Protein AF-A0A969LHZ5-F1 (afdb_monomer)

Radius of gyration: 20.82 Å; Cα contacts (8 Å, |Δi|>4): 177; chains: 1; bounding box: 62×53×53 Å

Solvent-accessible surface area (backbone atoms only — not comparable to full-atom values): 8991 Å² total; per-residue (Å²): 140,89,88,75,78,74,67,62,60,59,55,54,58,54,56,64,66,66,68,68,67,74,57,62,66,48,52,33,48,50,48,56,51,46,41,46,52,56,80,76,44,66,87,89,45,57,53,48,79,77,46,80,41,72,46,84,100,49,54,34,36,37,37,36,30,38,34,42,72,57,100,83,45,72,46,82,47,49,42,36,34,30,41,48,83,90,65,86,64,84,57,51,59,81,41,58,74,46,47,33,43,87,94,40,68,60,51,72,67,59,52,49,50,44,36,68,62,40,64,71,32,73,65,30,70,77,53,35,70,76,65,77,90,66,75,76,69,76,80,72,84,80,74,84,85,128

Mean predicted aligned error: 12.12 Å

Sequence (146 aa):
MPALLSSRGGLLLLLLILGGCSAFNDAGEARLCRLLIPVLNSEGSGARILSTQRLTGDRGVRLLYRVDAGDTETRLRSLTCRFDPLRSGAAEPRHLVRVDTEEGALSSARLYFLKRFWLESPGAATADPAPIANASEVTEISAPQQ

Nearest PDB structures (foldseek):
  3lyg-assembly1_A-2  TM=5.830E-01  e=8.081E-01  Colwellia psychrerythraea 34H
  6qle-assembly1_P  TM=4.295E-01  e=7.177E-01  Saccharomyces cerevisiae
  7mqa-assembly1_LH  TM=5.352E-01  e=2.806E+00  Homo sapiens
  2jq5-assembly1_A  TM=4.234E-01  e=9.098E-01  Rhodopseudomonas palustris
  6hsy-assembly1_A  TM=5.220E-01  e=3.774E+00  Pseudomonas aeruginosa PAO1

Secondary structure (DSSP, 8-state):
---SSTHHHHHHHHHHHHTTTTHHHHHHHHHHHHHTHHHHS-TT--EEEEEEEEPSSSSEEEEEEEEE-SSS-EEEEEEEEEE-TT--SS--GGGEEEEEETTEEPPHHHHHHIIIIIITSHHHHHT-SS--TTSSGGGSS-----

pLDDT: mean 78.7, std 17.29, range [42.53, 97.88]

Foldseek 3Di:
DDDDPPPVVVVVVVVVVVPPPPVPQVVQQQQLQQLVVCVVDDHPWQKAWDDWDADPPFAKIKTWIWTDPDDPDIDIWMKIWGFQPVDTDRDQLVRTDWIAIPVGTDDPVRSVCCNPPRSPDPVSQVPRSDHPPPPPVVPPPPDDDD

Structure (mmCIF, N/CA/C/O backbone):
data_AF-A0A969LHZ5-F1
#
_entry.id   AF-A0A969LHZ5-F1
#
loop_
_atom_site.group_PDB
_atom_site.id
_atom_site.type_symbol
_atom_site.label_atom_id
_atom_site.label_alt_id
_atom_site.label_comp_id
_atom_site.label_asym_id
_atom_site.label_entity_id
_atom_site.label_seq_id
_atom_site.pdbx_PDB_ins_code
_atom_site.Cartn_x
_atom_site.Cartn_y
_atom_site.Cartn_z
_atom_site.occupancy
_atom_site.B_iso_or_equiv
_atom_site.auth_seq_id
_atom_site.auth_comp_id
_atom_site.auth_asym_id
_atom_site.auth_atom_id
_atom_site.pdbx_PDB_model_num
ATOM 1 N N . MET A 1 1 ? 49.286 24.725 -31.977 1.00 47.97 1 MET A N 1
ATOM 2 C CA . MET A 1 1 ? 48.234 23.689 -31.891 1.00 47.97 1 MET A CA 1
ATOM 3 C C . MET A 1 1 ? 48.073 23.229 -30.439 1.00 47.97 1 MET A C 1
ATOM 5 O O . MET A 1 1 ? 48.805 22.340 -30.026 1.00 47.97 1 MET A O 1
ATOM 9 N N . PRO A 1 2 ? 47.188 23.852 -29.640 1.00 50.09 2 PRO A N 1
ATOM 10 C CA . PRO A 1 2 ? 46.554 23.105 -28.548 1.00 50.09 2 PRO A CA 1
ATOM 11 C C . PRO A 1 2 ? 45.096 23.551 -28.344 1.00 50.09 2 PRO A C 1
ATOM 13 O O . PRO A 1 2 ? 44.844 24.599 -27.766 1.00 50.09 2 PRO A O 1
ATOM 16 N N . ALA A 1 3 ? 44.117 22.787 -28.826 1.00 49.03 3 ALA A N 1
ATOM 17 C CA . ALA A 1 3 ? 42.709 23.082 -28.539 1.00 49.03 3 ALA A CA 1
ATOM 18 C C . ALA A 1 3 ? 41.825 21.842 -28.719 1.00 49.03 3 ALA A C 1
ATOM 20 O O . ALA A 1 3 ? 40.912 21.860 -29.528 1.00 49.03 3 ALA A O 1
ATOM 21 N N . LEU A 1 4 ? 42.105 20.740 -28.014 1.00 55.38 4 LEU A N 1
ATOM 22 C CA . LEU A 1 4 ? 41.187 19.583 -27.994 1.00 55.38 4 LEU A CA 1
ATOM 23 C C . LEU A 1 4 ? 41.029 18.899 -26.620 1.00 55.38 4 LEU A C 1
ATOM 25 O O . LEU A 1 4 ? 40.258 17.951 -26.510 1.00 55.38 4 LEU A O 1
ATOM 29 N N . LEU A 1 5 ? 41.688 19.366 -25.549 1.00 52.56 5 LEU A N 1
ATOM 30 C CA . LEU A 1 5 ? 41.618 18.688 -24.241 1.00 52.56 5 LEU A CA 1
ATOM 31 C C . LEU A 1 5 ? 40.411 19.081 -23.363 1.00 52.56 5 LEU A C 1
ATOM 33 O O . LEU A 1 5 ? 40.046 18.309 -22.480 1.00 52.56 5 LEU A O 1
ATOM 37 N N . SER A 1 6 ? 39.735 20.208 -23.621 1.00 54.75 6 SER A N 1
ATOM 38 C CA . SER A 1 6 ? 38.648 20.703 -22.748 1.00 54.75 6 SER A CA 1
ATOM 39 C C . SER A 1 6 ? 37.271 20.068 -22.989 1.00 54.75 6 SER A C 1
ATOM 41 O O . SER A 1 6 ? 36.360 20.270 -22.192 1.00 54.75 6 SER A O 1
ATOM 43 N N . SER A 1 7 ? 37.096 19.271 -24.051 1.00 55.09 7 SER A N 1
ATOM 44 C CA . SER A 1 7 ? 35.782 18.701 -24.410 1.00 55.09 7 SER A CA 1
ATOM 45 C C . SER A 1 7 ? 35.391 17.473 -23.566 1.00 55.09 7 SER A C 1
ATOM 47 O O . SER A 1 7 ? 34.222 17.108 -23.468 1.00 55.09 7 SER A O 1
ATOM 49 N N . ARG A 1 8 ? 36.359 16.842 -22.883 1.00 56.16 8 ARG A N 1
ATOM 50 C CA . ARG A 1 8 ? 36.105 15.646 -22.056 1.00 56.16 8 ARG A CA 1
ATOM 51 C C . ARG A 1 8 ? 35.468 15.956 -20.698 1.00 56.16 8 ARG A C 1
ATOM 53 O O . ARG A 1 8 ? 34.745 15.116 -20.174 1.00 56.16 8 ARG A O 1
ATOM 60 N N . GLY A 1 9 ? 35.706 17.149 -20.145 1.00 57.59 9 GLY A N 1
ATOM 61 C CA . GLY A 1 9 ? 35.195 17.534 -18.823 1.00 57.59 9 GLY A CA 1
ATOM 62 C C . GLY A 1 9 ? 33.687 17.794 -18.809 1.00 57.59 9 GLY A C 1
ATOM 63 O O . GLY A 1 9 ? 32.991 17.335 -17.907 1.00 57.59 9 GLY A O 1
ATOM 64 N N . GLY A 1 10 ? 33.168 18.464 -19.844 1.00 60.25 10 GLY A N 1
ATOM 65 C CA . GLY A 1 10 ? 31.735 18.761 -19.957 1.00 60.25 10 GLY A CA 1
ATOM 66 C C . GLY A 1 10 ? 30.875 17.507 -20.135 1.00 60.25 10 GLY A C 1
ATOM 67 O O . GLY A 1 10 ? 29.797 17.413 -19.555 1.00 60.25 10 GLY A O 1
ATOM 68 N N . LEU A 1 11 ? 31.379 16.511 -20.872 1.00 65.56 11 LEU A N 1
ATOM 69 C CA . LEU A 1 11 ? 30.663 15.256 -21.108 1.00 65.56 11 LEU A CA 1
ATOM 70 C C . LEU A 1 11 ? 30.533 14.411 -19.832 1.00 65.56 11 LEU A C 1
ATOM 72 O O . LEU A 1 11 ? 29.470 13.845 -19.586 1.00 65.56 11 LEU A O 1
ATOM 76 N N . LEU A 1 12 ? 31.579 14.355 -18.996 1.00 66.62 12 LEU A N 1
ATOM 77 C CA . LEU A 1 12 ? 31.503 13.666 -17.704 1.00 66.62 12 LEU A CA 1
ATOM 78 C C . LEU A 1 12 ? 30.512 14.348 -16.760 1.00 66.62 12 LEU A C 1
ATOM 80 O O . LEU A 1 12 ? 29.718 13.659 -16.127 1.00 66.62 12 LEU A O 1
ATOM 84 N N . LEU A 1 13 ? 30.517 15.683 -16.696 1.00 66.12 13 LEU A N 1
ATOM 85 C CA . LEU A 1 13 ? 29.583 16.411 -15.840 1.00 66.12 13 LEU A CA 1
ATOM 86 C C . LEU A 1 13 ? 28.130 16.162 -16.268 1.00 66.12 13 LEU A C 1
ATOM 88 O O . LEU A 1 13 ? 27.295 15.920 -15.406 1.00 66.12 13 LEU A O 1
ATOM 92 N N . LEU A 1 14 ? 27.855 16.133 -17.579 1.00 66.69 14 LEU A N 1
ATOM 93 C CA . LEU A 1 14 ? 26.532 15.844 -18.144 1.00 66.69 14 LEU A CA 1
ATOM 94 C C . LEU A 1 14 ? 26.066 14.408 -17.837 1.00 66.69 14 LEU A C 1
ATOM 96 O O . LEU A 1 14 ? 24.910 14.201 -17.477 1.00 66.69 14 LEU A O 1
ATOM 100 N N . LEU A 1 15 ? 26.962 13.418 -17.910 1.00 66.81 15 LEU A N 1
ATOM 101 C CA . LEU A 1 15 ? 26.647 12.018 -17.594 1.00 66.81 15 LEU A CA 1
ATOM 102 C C . LEU A 1 15 ? 26.285 11.803 -16.114 1.00 66.81 15 LEU A C 1
ATOM 104 O O . LEU A 1 15 ? 25.436 10.960 -15.824 1.00 66.81 15 LEU A O 1
ATOM 108 N N . LEU A 1 16 ? 26.859 12.580 -15.184 1.00 63.34 16 LEU A N 1
ATOM 109 C CA . LEU A 1 16 ? 26.471 12.516 -13.767 1.00 63.34 16 LEU A CA 1
ATOM 110 C C . LEU A 1 16 ? 25.048 13.044 -13.511 1.00 63.34 16 LEU A C 1
ATOM 112 O O . LEU A 1 16 ? 24.389 12.569 -12.589 1.00 63.34 16 LEU A O 1
ATOM 116 N N . ILE A 1 17 ? 24.547 13.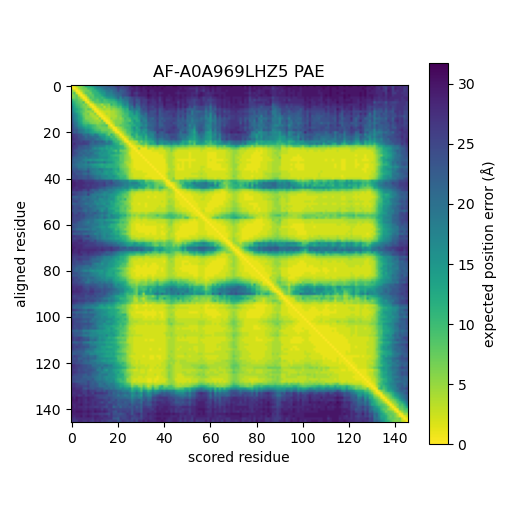976 -14.329 1.00 66.69 17 ILE A N 1
ATOM 117 C CA . ILE A 1 17 ? 23.197 14.549 -14.160 1.00 66.69 17 ILE A CA 1
ATOM 118 C C . ILE A 1 17 ? 22.108 13.586 -14.667 1.00 66.69 17 ILE A C 1
ATOM 120 O O . ILE A 1 17 ? 20.995 13.588 -14.146 1.00 66.69 17 ILE A O 1
ATOM 124 N N . LEU A 1 18 ? 22.420 12.712 -15.635 1.00 60.22 18 LEU A N 1
ATOM 125 C CA . LEU A 1 18 ? 21.457 11.749 -16.195 1.00 60.22 18 LEU A CA 1
ATOM 126 C C . LEU A 1 18 ? 21.213 10.511 -15.305 1.00 60.22 18 LEU A C 1
ATOM 128 O O . LEU A 1 18 ? 20.243 9.786 -15.519 1.00 60.22 18 LEU A O 1
ATOM 132 N N . GLY A 1 19 ? 22.045 10.265 -14.287 1.00 56.38 19 GLY A N 1
ATOM 133 C CA . GLY A 1 19 ? 21.911 9.100 -13.398 1.00 56.38 19 GLY A CA 1
ATOM 134 C C . GLY A 1 19 ? 20.749 9.164 -12.393 1.00 56.38 19 GLY A C 1
ATOM 135 O O . GLY A 1 19 ? 20.462 8.168 -11.729 1.00 56.38 19 GLY A O 1
ATOM 136 N N . GLY A 1 20 ? 20.068 10.310 -12.264 1.00 53.59 20 GLY A N 1
ATOM 137 C CA . GLY A 1 20 ? 19.065 10.554 -11.216 1.00 53.59 20 GLY A CA 1
ATOM 138 C C . GLY A 1 20 ? 17.638 10.059 -11.498 1.00 53.59 20 GLY A C 1
ATOM 139 O O . GLY A 1 20 ? 16.814 10.030 -10.587 1.00 53.59 20 GLY A O 1
ATOM 140 N N . CYS A 1 21 ? 17.303 9.650 -12.726 1.00 55.00 21 CYS A N 1
ATOM 141 C CA . CYS A 1 21 ? 15.902 9.426 -13.125 1.00 55.00 21 CYS A CA 1
ATOM 142 C C . CYS A 1 21 ? 15.349 8.005 -12.888 1.00 55.00 21 CYS A C 1
ATOM 144 O O . CYS A 1 21 ? 14.236 7.702 -13.318 1.00 55.00 21 CYS A O 1
ATOM 146 N N . SER A 1 22 ? 16.049 7.127 -12.161 1.00 51.94 22 SER A N 1
ATOM 147 C CA . SER A 1 22 ? 15.518 5.790 -11.818 1.00 51.94 22 SER A CA 1
ATOM 148 C C . SER A 1 22 ? 14.422 5.808 -10.733 1.00 51.94 22 SER A C 1
ATOM 150 O O . SER A 1 22 ? 13.824 4.773 -10.424 1.00 51.94 22 SER A O 1
ATOM 152 N N . ALA A 1 23 ? 14.118 6.979 -10.164 1.00 52.12 23 ALA A N 1
ATOM 153 C CA . ALA A 1 23 ? 13.019 7.173 -9.218 1.00 52.12 23 ALA A CA 1
ATOM 154 C C . ALA A 1 23 ? 11.624 7.088 -9.876 1.00 52.12 23 ALA A C 1
ATOM 156 O O . ALA A 1 23 ? 10.646 6.785 -9.196 1.00 52.12 23 ALA A O 1
ATOM 157 N N . PHE A 1 24 ? 11.515 7.302 -11.195 1.00 46.66 24 PHE A N 1
ATOM 158 C CA . PHE A 1 24 ? 10.215 7.389 -11.873 1.00 46.66 24 PHE A CA 1
ATOM 159 C C . PHE A 1 24 ? 9.486 6.037 -11.994 1.00 46.66 24 PHE A C 1
ATOM 161 O O . PHE A 1 24 ? 8.265 5.989 -11.861 1.00 46.66 24 PHE A O 1
ATOM 168 N N . ASN A 1 25 ? 10.213 4.921 -12.154 1.00 55.66 25 ASN A N 1
ATOM 169 C CA . ASN A 1 25 ? 9.602 3.580 -12.189 1.00 55.66 25 ASN A CA 1
ATOM 170 C C . ASN A 1 25 ? 9.023 3.159 -10.824 1.00 55.66 25 ASN A C 1
ATOM 172 O O . ASN A 1 25 ? 8.016 2.461 -10.760 1.00 55.66 25 ASN A O 1
ATOM 176 N N . ASP A 1 26 ? 9.634 3.619 -9.736 1.00 61.03 26 ASP A N 1
ATOM 177 C CA . ASP A 1 26 ? 9.233 3.308 -8.358 1.00 61.03 26 ASP A CA 1
ATOM 178 C C . ASP A 1 26 ? 8.062 4.171 -7.879 1.00 61.03 26 ASP A C 1
ATOM 180 O O . ASP A 1 26 ? 7.216 3.716 -7.114 1.00 61.03 26 ASP A O 1
ATOM 184 N N . ALA A 1 27 ? 7.928 5.390 -8.412 1.00 75.69 27 ALA A N 1
ATOM 185 C CA . ALA A 1 27 ? 6.802 6.265 -8.095 1.00 75.69 27 ALA A CA 1
ATOM 186 C C . ALA A 1 27 ? 5.441 5.601 -8.388 1.00 75.69 27 ALA A C 1
ATOM 188 O O . ALA A 1 27 ? 4.495 5.755 -7.610 1.00 75.69 27 ALA A O 1
ATOM 189 N N . GLY A 1 28 ? 5.347 4.822 -9.473 1.00 85.31 28 GLY A N 1
ATOM 190 C CA . GLY A 1 28 ? 4.140 4.071 -9.820 1.00 85.31 28 GLY A CA 1
ATOM 191 C C . GLY A 1 28 ? 3.844 2.928 -8.845 1.00 85.31 28 GLY A C 1
ATOM 192 O O . GLY A 1 28 ? 2.713 2.791 -8.386 1.00 85.31 28 GLY A O 1
ATOM 193 N N . GLU A 1 29 ? 4.849 2.123 -8.506 1.00 89.38 29 GLU A N 1
ATOM 194 C CA . GLU A 1 29 ? 4.715 0.973 -7.599 1.00 89.38 29 GLU A CA 1
ATOM 195 C C . GLU A 1 29 ? 4.395 1.400 -6.170 1.00 89.38 29 GLU A C 1
ATOM 197 O O . GLU A 1 29 ? 3.494 0.845 -5.537 1.00 89.38 29 GLU A O 1
ATOM 202 N N . ALA A 1 30 ? 5.081 2.434 -5.683 1.00 90.44 30 ALA A N 1
ATOM 203 C CA . ALA A 1 30 ? 4.814 3.020 -4.382 1.00 90.44 30 ALA A CA 1
ATOM 204 C C . ALA A 1 30 ? 3.395 3.588 -4.312 1.00 90.44 30 ALA A C 1
ATOM 206 O O . ALA A 1 30 ? 2.694 3.341 -3.330 1.00 90.44 30 ALA A O 1
ATOM 207 N N . ARG A 1 31 ? 2.945 4.295 -5.362 1.00 90.56 31 ARG A N 1
ATOM 208 C CA . ARG A 1 31 ? 1.559 4.773 -5.469 1.00 90.56 31 ARG A CA 1
ATOM 209 C C . ARG A 1 31 ? 0.581 3.607 -5.443 1.00 90.56 31 ARG A C 1
ATOM 211 O O . ARG A 1 31 ? -0.340 3.622 -4.636 1.00 90.56 31 ARG A O 1
ATOM 218 N N . LEU A 1 32 ? 0.799 2.584 -6.266 1.00 91.81 32 LEU A N 1
ATOM 219 C CA . LEU A 1 32 ? -0.077 1.418 -6.326 1.00 91.81 32 LEU A CA 1
ATOM 220 C C . LEU A 1 32 ? -0.176 0.738 -4.965 1.00 91.81 32 LEU A C 1
ATOM 222 O O . LEU A 1 32 ? -1.284 0.486 -4.514 1.00 91.81 32 LEU A O 1
ATOM 226 N N . CYS A 1 33 ? 0.945 0.535 -4.270 1.00 93.75 33 CYS A N 1
ATOM 227 C CA . CYS A 1 33 ? 0.942 -0.040 -2.927 1.00 93.75 33 CYS A CA 1
ATOM 228 C C . CYS A 1 33 ? 0.122 0.804 -1.938 1.00 93.75 33 CYS A C 1
ATOM 230 O O . CYS A 1 33 ? -0.650 0.281 -1.137 1.00 93.75 33 CYS A O 1
ATOM 232 N N . ARG A 1 34 ? 0.230 2.127 -2.044 1.00 92.81 34 ARG A N 1
ATOM 233 C CA . ARG A 1 34 ? -0.514 3.086 -1.227 1.00 92.81 34 ARG A CA 1
ATOM 234 C C . ARG A 1 34 ? -2.018 3.041 -1.432 1.00 92.81 34 ARG A C 1
ATOM 236 O O . ARG A 1 34 ? -2.763 3.195 -0.468 1.00 92.81 34 ARG A O 1
ATOM 243 N N . LEU A 1 35 ? -2.453 2.815 -2.671 1.00 93.50 35 LEU A N 1
ATOM 244 C CA . LEU A 1 35 ? -3.869 2.713 -3.013 1.00 93.50 35 LEU A CA 1
ATOM 245 C C . LEU A 1 35 ? -4.545 1.549 -2.291 1.00 93.50 35 LEU A C 1
ATOM 247 O O . LEU A 1 35 ? -5.759 1.560 -2.171 1.00 93.50 35 LEU A O 1
ATOM 251 N N . LEU A 1 36 ? -3.809 0.556 -1.785 1.00 94.50 36 LEU A N 1
ATOM 252 C CA . LEU A 1 36 ? -4.394 -0.531 -1.000 1.00 94.50 36 LEU A CA 1
ATOM 253 C C . LEU A 1 36 ? -4.732 -0.108 0.435 1.00 94.50 36 LEU A C 1
ATOM 255 O O . LEU A 1 36 ? -5.558 -0.758 1.066 1.00 94.50 36 LEU A O 1
ATOM 259 N N . ILE A 1 37 ? -4.108 0.946 0.968 1.00 94.06 37 ILE A N 1
ATOM 260 C CA . ILE A 1 37 ? -4.279 1.343 2.372 1.00 94.06 37 ILE A CA 1
ATOM 261 C C . ILE A 1 37 ? -5.757 1.587 2.726 1.00 94.06 37 ILE A C 1
ATOM 263 O O . ILE A 1 37 ? -6.195 1.006 3.718 1.00 94.06 37 ILE A O 1
ATOM 267 N N . PRO A 1 38 ? -6.555 2.348 1.951 1.00 91.62 38 PRO A N 1
ATOM 268 C CA . PRO A 1 38 ? -7.936 2.648 2.328 1.00 91.62 38 PRO A CA 1
ATOM 269 C C . PRO A 1 38 ? -8.817 1.404 2.468 1.00 91.62 38 PRO A C 1
ATOM 271 O O . PRO A 1 38 ? -9.532 1.279 3.447 1.00 91.62 38 PRO A O 1
ATOM 274 N N . VAL A 1 39 ? -8.728 0.451 1.537 1.00 91.50 39 VAL A N 1
ATOM 275 C CA . VAL A 1 39 ? -9.572 -0.761 1.538 1.00 91.50 39 VAL A CA 1
ATOM 276 C C . VAL A 1 39 ? -9.075 -1.852 2.494 1.00 91.50 39 VAL A C 1
ATOM 278 O O . VAL A 1 39 ? -9.806 -2.783 2.831 1.00 91.50 39 VAL A O 1
ATOM 281 N N . LEU A 1 40 ? -7.815 -1.776 2.931 1.00 91.75 40 LEU A N 1
ATOM 282 C CA . LEU A 1 40 ? -7.270 -2.670 3.956 1.00 91.75 40 LEU A CA 1
ATOM 283 C C . LEU A 1 40 ? -7.557 -2.185 5.383 1.00 91.75 40 LEU A C 1
ATOM 285 O O . LEU A 1 40 ? -7.320 -2.937 6.328 1.00 91.75 40 LEU A O 1
ATOM 289 N N . ASN A 1 41 ? -8.061 -0.963 5.538 1.00 88.38 41 ASN A N 1
ATOM 290 C CA . ASN A 1 41 ? -8.423 -0.367 6.818 1.00 88.38 41 ASN A CA 1
ATOM 291 C C . ASN A 1 41 ? -9.926 -0.040 6.835 1.00 88.38 41 ASN A C 1
ATOM 293 O O . ASN A 1 41 ? -10.601 -0.129 5.813 1.00 88.38 41 ASN A O 1
ATOM 297 N N . SER A 1 42 ? -10.480 0.256 8.010 1.00 73.44 42 SER A N 1
ATOM 298 C CA . SER A 1 42 ? -11.902 0.597 8.132 1.00 73.44 42 SER A CA 1
ATOM 299 C C . SER A 1 42 ? -12.220 1.894 7.384 1.00 73.44 42 SER A C 1
ATOM 301 O O . SER A 1 42 ? -11.410 2.823 7.375 1.00 73.44 42 SER A O 1
ATOM 303 N N . GLU A 1 43 ? -13.410 1.983 6.787 1.00 63.12 43 GLU A N 1
ATOM 304 C CA . GLU A 1 43 ? -13.842 3.200 6.094 1.00 63.12 43 GLU A CA 1
ATOM 305 C C . GLU A 1 43 ? -13.782 4.420 7.029 1.00 63.12 43 GLU A C 1
ATOM 307 O O . GLU A 1 43 ? -14.209 4.359 8.182 1.00 63.12 43 GLU A O 1
ATOM 312 N N . GLY A 1 44 ? -13.219 5.528 6.538 1.00 60.09 44 GLY A N 1
ATOM 313 C CA . GLY A 1 44 ? -13.124 6.790 7.278 1.00 60.09 44 GLY A CA 1
ATOM 314 C C . GLY A 1 44 ? -11.887 6.966 8.171 1.00 60.09 44 GLY A C 1
ATOM 315 O O . GLY A 1 44 ? -11.678 8.074 8.660 1.00 60.09 44 GLY A O 1
ATOM 316 N N . SER A 1 45 ? -11.029 5.951 8.357 1.00 68.56 45 SER A N 1
ATOM 317 C CA . SER A 1 45 ? -9.759 6.143 9.077 1.00 68.56 45 SER A CA 1
ATOM 318 C C . SER A 1 45 ? -8.767 6.937 8.225 1.00 68.56 45 SER A C 1
ATOM 320 O O . SER A 1 45 ? -8.355 6.474 7.157 1.00 68.56 45 SER A O 1
ATOM 322 N N . GLY A 1 46 ? -8.348 8.111 8.702 1.00 82.38 46 GLY A N 1
ATOM 323 C CA . GLY A 1 46 ? -7.234 8.845 8.109 1.00 82.38 46 GLY A CA 1
ATOM 324 C C . GLY A 1 46 ? -5.961 7.999 8.160 1.00 82.38 46 GLY A C 1
ATOM 325 O O . GLY A 1 46 ? -5.642 7.406 9.191 1.00 82.38 46 GLY A O 1
ATOM 326 N N . ALA A 1 47 ? -5.235 7.917 7.044 1.00 89.25 47 ALA A N 1
ATOM 327 C CA . ALA A 1 47 ? -3.956 7.222 6.975 1.00 89.25 47 ALA A CA 1
ATOM 328 C C . ALA A 1 47 ? -2.831 8.210 6.665 1.00 89.25 47 ALA A C 1
ATOM 330 O O . ALA A 1 47 ? -2.902 8.959 5.692 1.00 89.25 47 ALA A O 1
ATOM 331 N N . ARG A 1 48 ? -1.761 8.186 7.466 1.00 90.88 48 ARG A N 1
ATOM 332 C CA . ARG A 1 48 ? -0.551 8.983 7.224 1.00 90.88 48 ARG A CA 1
ATOM 333 C C . ARG A 1 48 ? 0.652 8.074 7.054 1.00 90.88 48 ARG A C 1
ATOM 335 O O . ARG A 1 48 ? 0.984 7.283 7.934 1.00 90.88 48 ARG A O 1
ATOM 342 N N . ILE A 1 49 ? 1.338 8.232 5.931 1.00 92.19 49 ILE A N 1
ATOM 343 C CA . ILE A 1 49 ? 2.543 7.466 5.617 1.00 92.19 49 ILE A CA 1
ATOM 344 C C . ILE A 1 49 ? 3.724 8.056 6.360 1.00 92.19 49 ILE A C 1
ATOM 346 O O . ILE A 1 49 ? 3.925 9.266 6.373 1.00 92.19 49 ILE A O 1
ATOM 350 N N . LEU A 1 50 ? 4.493 7.172 6.978 1.00 93.38 50 LEU A N 1
ATOM 351 C CA . LEU A 1 50 ? 5.692 7.502 7.734 1.00 93.38 50 LEU A CA 1
ATOM 352 C C . LEU A 1 50 ? 6.952 7.169 6.935 1.00 93.38 50 LEU A C 1
ATOM 354 O O . LEU A 1 50 ? 7.945 7.881 7.024 1.00 93.38 50 LEU A O 1
ATOM 358 N N . SER A 1 51 ? 6.925 6.085 6.154 1.00 92.12 51 SER A N 1
ATOM 359 C CA . SER A 1 51 ? 8.060 5.670 5.332 1.00 92.12 51 SER A CA 1
ATOM 360 C C . SER A 1 51 ? 7.613 4.871 4.112 1.00 92.12 51 SER A C 1
ATOM 362 O O . SER A 1 51 ? 6.624 4.140 4.159 1.00 92.12 51 SER A O 1
ATOM 364 N N . THR A 1 52 ? 8.371 5.012 3.027 1.00 92.94 52 THR A N 1
ATOM 365 C CA . THR A 1 52 ? 8.300 4.197 1.811 1.00 92.94 52 THR A CA 1
ATOM 366 C C . THR A 1 52 ? 9.707 3.691 1.527 1.00 92.94 52 THR A C 1
ATOM 368 O O . THR A 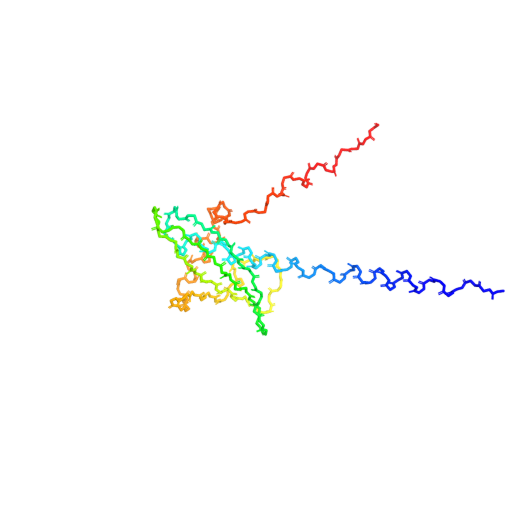1 52 ? 10.635 4.492 1.428 1.00 92.94 52 THR A O 1
ATOM 371 N N . GLN A 1 53 ? 9.880 2.377 1.438 1.00 92.56 53 GLN A N 1
ATOM 372 C CA . GLN A 1 53 ? 11.177 1.731 1.243 1.00 92.56 53 GLN A CA 1
ATOM 373 C C . GLN A 1 53 ? 11.087 0.710 0.118 1.00 92.56 53 GLN A C 1
ATOM 375 O O . GLN A 1 53 ? 10.098 -0.014 0.022 1.00 92.56 53 GLN A O 1
ATOM 380 N N . ARG A 1 54 ? 12.137 0.594 -0.696 1.00 90.38 54 ARG A N 1
ATOM 381 C CA . ARG A 1 54 ? 12.269 -0.536 -1.620 1.00 90.38 54 ARG A CA 1
ATOM 382 C C . ARG A 1 54 ? 12.707 -1.786 -0.872 1.00 90.38 54 ARG A C 1
ATOM 384 O O . ARG A 1 54 ? 13.456 -1.705 0.101 1.00 90.38 54 ARG A O 1
ATOM 391 N N . LEU A 1 55 ? 12.270 -2.941 -1.355 1.00 91.19 55 LEU A N 1
ATOM 392 C CA . LEU A 1 55 ? 12.804 -4.214 -0.891 1.00 91.19 55 LEU A CA 1
ATOM 393 C C . LEU A 1 55 ? 14.186 -4.467 -1.501 1.00 91.19 55 LEU A C 1
ATOM 395 O O . LEU A 1 55 ? 14.420 -4.225 -2.683 1.00 91.19 55 LEU A O 1
ATOM 399 N N . THR A 1 56 ? 15.106 -4.982 -0.691 1.00 87.12 56 THR A N 1
ATOM 400 C CA . THR A 1 56 ? 16.417 -5.432 -1.166 1.00 87.12 56 THR A CA 1
ATOM 401 C C . THR A 1 56 ? 16.278 -6.803 -1.821 1.00 87.12 56 THR A C 1
ATOM 403 O O . THR A 1 56 ? 15.739 -7.720 -1.208 1.00 87.12 56 THR A O 1
ATOM 406 N N . GLY A 1 57 ? 16.780 -6.956 -3.048 1.00 84.06 57 GLY A N 1
ATOM 407 C CA . GLY A 1 57 ? 16.806 -8.240 -3.765 1.00 84.06 57 GLY A CA 1
ATOM 408 C C . GLY A 1 57 ? 15.489 -8.653 -4.433 1.00 84.06 57 GLY A C 1
ATOM 409 O O . GLY A 1 57 ? 15.504 -9.564 -5.252 1.00 84.06 57 GLY A O 1
ATOM 410 N N . ASP A 1 58 ? 14.392 -7.947 -4.156 1.00 84.38 58 ASP A N 1
ATOM 411 C CA . ASP A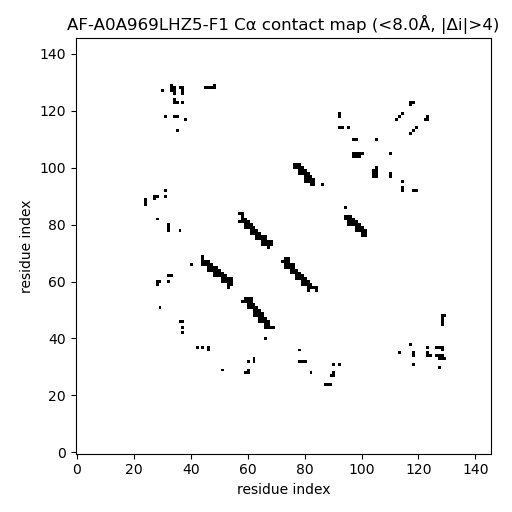 1 58 ? 13.071 -8.164 -4.750 1.00 84.38 58 ASP A CA 1
ATOM 412 C C . ASP A 1 58 ? 12.552 -6.871 -5.386 1.00 84.38 58 ASP A C 1
ATOM 414 O O . ASP A 1 58 ? 12.842 -5.766 -4.924 1.00 84.38 58 ASP A O 1
ATOM 418 N N . ARG A 1 59 ? 11.686 -6.998 -6.394 1.00 89.44 59 ARG A N 1
ATOM 419 C CA . ARG A 1 59 ? 10.901 -5.863 -6.882 1.00 89.44 59 ARG A CA 1
ATOM 420 C C . ARG A 1 59 ? 9.687 -5.650 -5.983 1.00 89.44 59 ARG A C 1
ATOM 422 O O . ARG A 1 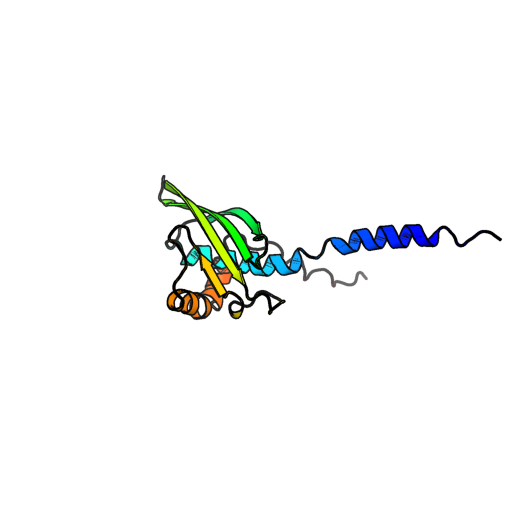59 ? 8.683 -6.360 -6.079 1.00 89.44 59 ARG A O 1
ATOM 429 N N . GLY A 1 60 ? 9.782 -4.682 -5.084 1.00 91.69 60 GLY A N 1
ATOM 430 C CA . GLY A 1 60 ? 8.706 -4.393 -4.154 1.00 91.69 60 GLY A CA 1
ATOM 431 C C . GLY A 1 60 ? 8.926 -3.145 -3.324 1.00 91.69 60 GLY A C 1
ATOM 432 O O . GLY A 1 60 ? 10.033 -2.611 -3.233 1.00 91.69 60 GLY A O 1
ATOM 433 N N . VAL A 1 61 ? 7.843 -2.730 -2.678 1.00 93.44 61 VAL A N 1
ATOM 434 C CA . VAL A 1 61 ? 7.776 -1.561 -1.808 1.00 93.44 61 VAL A CA 1
ATOM 435 C C . VAL A 1 61 ? 7.220 -1.985 -0.455 1.00 93.44 61 VAL A C 1
ATOM 437 O O . VAL A 1 61 ? 6.224 -2.704 -0.379 1.00 93.44 61 VAL A O 1
ATOM 440 N N . ARG A 1 62 ? 7.851 -1.517 0.618 1.00 95.88 62 ARG A N 1
ATOM 441 C CA . ARG A 1 62 ? 7.346 -1.577 1.986 1.00 95.88 62 ARG A CA 1
ATOM 442 C C . ARG A 1 62 ? 6.936 -0.179 2.427 1.00 95.88 62 ARG A C 1
ATOM 444 O O . ARG A 1 62 ? 7.727 0.760 2.370 1.00 95.88 62 ARG A O 1
ATOM 451 N N . LEU A 1 63 ? 5.705 -0.064 2.897 1.00 95.38 63 LEU A N 1
ATOM 452 C CA . LEU A 1 63 ? 5.149 1.136 3.499 1.00 95.38 63 LEU A CA 1
ATOM 453 C C . LEU A 1 63 ? 5.033 0.937 5.006 1.00 95.38 63 LEU A C 1
ATOM 455 O O . LEU A 1 63 ? 4.580 -0.115 5.456 1.00 95.38 63 LEU A O 1
ATOM 459 N N . LEU A 1 64 ? 5.394 1.965 5.767 1.00 95.88 64 LEU A N 1
ATOM 460 C CA . LEU A 1 64 ? 5.050 2.102 7.179 1.00 95.88 64 LEU A CA 1
ATOM 461 C C . LEU A 1 64 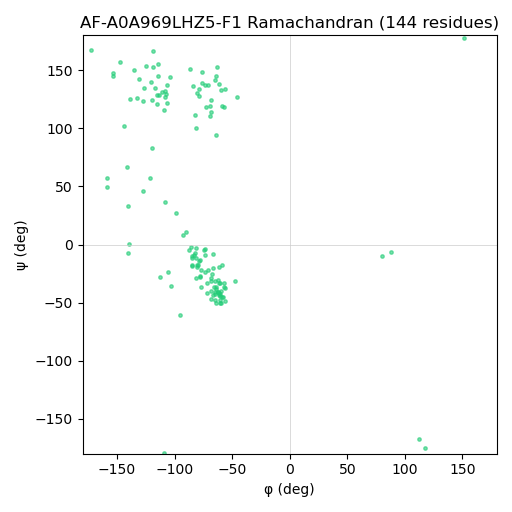? 4.111 3.298 7.308 1.00 95.88 64 LEU A C 1
ATOM 463 O O . LEU A 1 64 ? 4.421 4.380 6.803 1.00 95.88 64 LEU A O 1
ATOM 467 N N . TYR A 1 65 ? 2.967 3.117 7.956 1.00 93.94 65 TYR A N 1
ATOM 468 C CA . TYR A 1 65 ? 1.939 4.146 8.059 1.00 93.94 65 TYR A CA 1
ATOM 469 C C . TYR A 1 65 ? 1.195 4.055 9.389 1.00 93.94 65 TYR A C 1
ATOM 471 O O . TYR A 1 65 ? 1.175 3.013 10.042 1.00 93.94 65 TYR A O 1
ATOM 479 N N . ARG A 1 66 ? 0.591 5.169 9.797 1.00 93.12 66 ARG A N 1
ATOM 480 C CA . ARG A 1 66 ? -0.346 5.219 10.918 1.00 93.12 66 ARG A CA 1
ATOM 481 C C . ARG A 1 66 ? -1.770 5.333 10.394 1.00 93.12 66 ARG A C 1
ATOM 483 O O . ARG A 1 66 ? -1.986 6.031 9.402 1.00 93.12 66 ARG A O 1
ATOM 490 N N . VAL A 1 67 ? -2.707 4.688 11.074 1.00 91.69 67 VAL A N 1
ATOM 491 C CA . VAL A 1 67 ? -4.147 4.862 10.858 1.00 91.69 67 VAL A CA 1
ATOM 492 C C . VAL A 1 67 ? -4.819 5.336 12.131 1.00 91.69 67 VAL A C 1
ATOM 494 O O . VAL A 1 67 ? -4.492 4.855 13.222 1.00 91.69 67 VAL A O 1
ATOM 497 N N . ASP A 1 68 ? -5.754 6.263 11.976 1.00 85.94 68 ASP A N 1
ATOM 498 C CA . ASP A 1 68 ? -6.582 6.758 13.069 1.00 85.94 68 ASP A CA 1
ATOM 499 C C . ASP A 1 68 ? -7.738 5.769 13.291 1.00 85.94 68 ASP A C 1
ATOM 501 O O . ASP A 1 68 ? -8.596 5.591 12.430 1.00 85.94 68 ASP A O 1
ATOM 505 N N . ALA A 1 69 ? -7.737 5.068 14.424 1.00 74.06 69 ALA A N 1
ATOM 506 C CA . ALA A 1 69 ? -8.697 4.013 14.758 1.00 74.06 69 ALA A CA 1
ATOM 507 C C . ALA A 1 69 ? -9.838 4.510 15.675 1.00 74.06 69 ALA A C 1
ATOM 509 O O . ALA A 1 69 ? -10.406 3.724 16.431 1.00 74.06 69 ALA A O 1
ATOM 510 N N . GLY A 1 70 ? -10.167 5.807 15.614 1.00 70.00 70 GLY A N 1
ATOM 511 C CA . GLY A 1 70 ? -11.125 6.494 16.493 1.00 70.00 70 GLY A CA 1
ATOM 512 C C . GLY A 1 70 ? -10.469 7.603 17.327 1.00 70.00 70 GLY A C 1
ATOM 513 O O . GLY A 1 70 ? -9.283 7.879 17.161 1.00 70.00 70 GLY A O 1
ATOM 514 N N . ASP A 1 71 ? -11.233 8.226 18.234 1.00 64.19 71 ASP A N 1
ATOM 515 C CA . ASP A 1 71 ? -10.881 9.500 18.899 1.00 64.19 71 ASP A CA 1
ATOM 516 C C . ASP A 1 71 ? -9.571 9.505 19.709 1.00 64.19 71 ASP A C 1
ATOM 518 O O . ASP A 1 71 ? -9.044 10.573 20.011 1.00 64.19 71 ASP A O 1
ATOM 522 N N . THR A 1 72 ? -9.013 8.347 20.073 1.00 64.31 72 THR A N 1
ATOM 523 C CA . THR A 1 72 ? -7.766 8.290 20.865 1.00 64.31 72 THR A CA 1
ATOM 524 C C . THR A 1 72 ? -6.779 7.195 20.471 1.00 64.31 72 THR A C 1
ATOM 526 O O . THR A 1 72 ? -5.650 7.207 20.962 1.00 64.31 72 THR A O 1
ATOM 529 N N . GLU A 1 73 ? -7.133 6.271 19.573 1.00 75.25 73 GLU A N 1
ATOM 530 C CA . GLU A 1 73 ? -6.247 5.160 19.222 1.00 75.25 73 GLU A CA 1
ATOM 531 C C . GLU A 1 73 ? -5.644 5.360 17.830 1.00 75.25 73 GLU A C 1
ATOM 533 O O . GLU A 1 73 ? -6.342 5.462 16.826 1.00 75.25 73 GLU A O 1
ATOM 538 N N . THR A 1 74 ? -4.316 5.391 17.755 1.00 84.88 74 THR A N 1
ATOM 539 C CA . THR A 1 74 ? -3.585 5.327 16.489 1.00 84.88 74 THR A CA 1
ATOM 540 C C . THR A 1 74 ? -2.865 3.995 16.402 1.00 84.88 74 THR A C 1
ATOM 542 O O . THR A 1 74 ? -2.119 3.635 17.312 1.00 84.88 74 THR A O 1
ATOM 545 N N . ARG A 1 75 ? -3.009 3.302 15.270 1.00 89.88 75 ARG A N 1
ATOM 546 C CA . ARG A 1 75 ? -2.297 2.046 15.014 1.00 89.88 75 ARG A CA 1
ATOM 547 C C . ARG A 1 75 ? -1.203 2.247 13.981 1.00 89.88 75 ARG A C 1
ATOM 549 O O . ARG A 1 75 ? -1.448 2.789 12.905 1.00 89.88 75 ARG A O 1
ATOM 556 N N . LEU A 1 76 ? -0.000 1.790 14.312 1.00 92.94 76 LEU A N 1
ATOM 557 C CA . LEU A 1 76 ? 1.099 1.662 13.365 1.00 92.94 76 LEU A CA 1
ATOM 558 C C . LEU A 1 76 ? 0.907 0.367 12.570 1.00 92.94 76 LEU A C 1
ATOM 560 O O . LEU A 1 76 ? 0.667 -0.685 13.157 1.00 92.94 76 LEU A O 1
ATOM 564 N N . ARG A 1 77 ? 1.000 0.441 11.245 1.00 94.75 77 ARG A N 1
ATOM 565 C CA . ARG A 1 77 ? 0.853 -0.705 10.346 1.00 94.75 77 ARG A CA 1
ATOM 566 C C . ARG A 1 77 ? 1.938 -0.685 9.281 1.00 94.75 77 ARG A C 1
ATOM 568 O O . ARG A 1 77 ? 2.373 0.390 8.858 1.00 94.75 77 ARG A O 1
ATOM 575 N N . SER A 1 78 ? 2.329 -1.861 8.797 1.00 96.00 78 SER A N 1
ATOM 576 C CA . SER A 1 78 ? 3.086 -1.982 7.556 1.00 96.00 78 SER A CA 1
ATOM 577 C C . SER A 1 78 ? 2.299 -2.695 6.465 1.00 96.00 78 SER A C 1
ATOM 579 O O . SER A 1 78 ? 1.343 -3.437 6.703 1.00 96.00 78 SER A O 1
ATOM 581 N N . LEU A 1 79 ? 2.690 -2.398 5.232 1.00 97.12 79 LEU A N 1
ATOM 582 C CA . LEU A 1 79 ? 2.173 -3.019 4.027 1.00 97.12 79 LEU A CA 1
ATOM 583 C C . LEU A 1 79 ? 3.350 -3.264 3.094 1.00 97.12 79 LEU A C 1
ATOM 585 O O . LEU A 1 79 ? 4.091 -2.336 2.777 1.00 97.12 79 LEU A O 1
ATOM 589 N N . THR A 1 80 ? 3.529 -4.502 2.653 1.00 97.56 80 THR A N 1
ATOM 590 C CA . THR A 1 80 ? 4.562 -4.856 1.679 1.00 97.56 80 THR A CA 1
ATOM 591 C C . THR A 1 80 ? 3.910 -5.332 0.394 1.00 97.56 80 THR A C 1
ATOM 593 O O . THR A 1 80 ? 3.187 -6.323 0.396 1.00 97.56 80 THR A O 1
ATOM 596 N N . CYS A 1 81 ? 4.192 -4.652 -0.711 1.00 96.25 81 CYS A N 1
ATOM 597 C CA . CYS A 1 81 ? 3.732 -5.014 -2.043 1.00 96.25 81 CYS A CA 1
ATOM 598 C C . CYS A 1 81 ? 4.907 -5.535 -2.867 1.00 96.25 81 CYS A C 1
ATOM 600 O O . CYS A 1 81 ? 5.955 -4.890 -2.918 1.00 96.25 81 CYS A O 1
ATOM 602 N N . ARG A 1 82 ? 4.738 -6.679 -3.535 1.00 95.06 82 ARG A N 1
ATOM 603 C CA . ARG A 1 82 ? 5.705 -7.191 -4.517 1.00 95.06 82 ARG A CA 1
ATOM 604 C C . ARG A 1 82 ? 5.103 -7.209 -5.907 1.00 95.06 82 ARG A C 1
ATOM 606 O O . ARG A 1 82 ? 3.918 -7.518 -6.079 1.00 95.06 82 ARG A O 1
ATOM 613 N N . PHE A 1 83 ? 5.952 -6.933 -6.884 1.00 92.88 83 PHE A N 1
ATOM 614 C CA . PHE A 1 83 ? 5.587 -6.810 -8.284 1.00 92.88 83 PHE A CA 1
ATOM 615 C C . PHE A 1 83 ? 6.322 -7.844 -9.131 1.00 92.88 83 PHE A C 1
ATOM 617 O O . PHE A 1 83 ? 7.417 -8.282 -8.783 1.00 92.88 83 PHE A O 1
ATOM 624 N N . ASP A 1 84 ? 5.712 -8.232 -10.248 1.00 91.19 84 ASP A N 1
ATOM 625 C CA . ASP A 1 84 ? 6.323 -9.134 -11.222 1.00 91.19 84 ASP A CA 1
ATOM 626 C C . ASP A 1 84 ? 7.662 -8.542 -11.718 1.00 91.19 84 ASP A C 1
ATOM 628 O O . ASP A 1 84 ? 7.664 -7.456 -12.308 1.00 91.19 84 ASP A O 1
ATOM 632 N N . PRO A 1 85 ? 8.811 -9.208 -11.500 1.00 84.69 85 PRO A N 1
ATOM 633 C CA . PRO A 1 85 ? 10.116 -8.679 -11.891 1.00 84.69 85 PRO A CA 1
ATOM 634 C C . PRO A 1 85 ? 10.295 -8.570 -13.412 1.00 84.69 85 PRO A C 1
ATOM 636 O O . PRO A 1 85 ? 11.132 -7.792 -13.862 1.00 84.69 85 PRO A O 1
ATOM 639 N N . LEU A 1 86 ? 9.505 -9.295 -14.212 1.00 83.62 86 LEU A N 1
ATOM 640 C CA . LEU A 1 86 ? 9.621 -9.319 -15.675 1.00 83.62 86 LEU A CA 1
ATOM 641 C C . LEU A 1 86 ? 8.818 -8.207 -16.373 1.00 83.62 86 LEU A C 1
ATOM 643 O O . LEU A 1 86 ? 8.875 -8.079 -17.598 1.00 83.62 86 LEU A O 1
ATOM 647 N N . ARG A 1 87 ? 8.035 -7.411 -15.631 1.00 75.25 87 ARG A N 1
ATOM 648 C CA . ARG A 1 87 ? 7.055 -6.464 -16.195 1.00 75.25 87 ARG A CA 1
ATOM 649 C C . ARG A 1 87 ? 7.308 -5.005 -15.822 1.00 75.25 87 ARG A C 1
ATOM 651 O O . ARG A 1 87 ? 6.708 -4.481 -14.887 1.00 75.25 87 ARG A O 1
ATOM 658 N N . SER A 1 88 ? 8.194 -4.323 -16.530 1.00 62.41 88 SER A N 1
ATOM 659 C CA . SER A 1 88 ? 8.549 -2.915 -16.271 1.00 62.41 88 SER A CA 1
ATOM 660 C C . SER A 1 88 ? 7.558 -1.945 -16.934 1.00 62.41 88 SER A C 1
ATOM 662 O O . SER A 1 88 ? 7.207 -2.150 -18.091 1.00 62.41 88 SER A O 1
ATOM 664 N N . GLY A 1 89 ? 7.116 -0.881 -16.250 1.00 61.06 89 GLY A N 1
ATOM 665 C CA . GLY A 1 89 ? 6.232 0.140 -16.840 1.00 61.06 89 GLY A CA 1
ATOM 666 C C . GLY A 1 89 ? 5.314 0.829 -15.828 1.00 61.06 89 GLY A C 1
ATOM 667 O O . GLY A 1 89 ? 5.342 0.480 -14.647 1.00 61.06 89 GLY A O 1
ATOM 668 N N . ALA A 1 90 ? 4.511 1.800 -16.295 1.00 58.31 90 ALA A N 1
ATOM 669 C CA . ALA A 1 90 ? 3.484 2.472 -15.490 1.00 58.31 90 ALA A CA 1
ATOM 670 C C . ALA A 1 90 ? 2.686 1.422 -14.706 1.00 58.31 90 ALA A C 1
ATOM 672 O O . ALA A 1 90 ? 2.263 0.420 -15.280 1.00 58.31 90 ALA A O 1
ATOM 673 N N . ALA A 1 91 ? 2.580 1.600 -13.389 1.00 64.62 91 ALA A N 1
ATOM 674 C CA . ALA A 1 91 ? 2.163 0.538 -12.485 1.00 64.62 91 ALA A CA 1
ATOM 675 C C . ALA A 1 91 ? 0.721 0.087 -12.766 1.00 64.62 91 ALA A C 1
ATOM 677 O O . ALA A 1 91 ? -0.241 0.666 -12.266 1.00 64.62 91 ALA A O 1
ATOM 678 N N . GLU A 1 92 ? 0.573 -0.957 -13.579 1.00 78.94 92 GLU A N 1
ATOM 679 C CA . GLU A 1 92 ? -0.698 -1.635 -13.765 1.00 78.94 92 GLU A CA 1
ATOM 680 C C . GLU A 1 92 ? -1.012 -2.482 -12.523 1.00 78.94 92 GLU A C 1
ATOM 682 O O . GLU A 1 92 ? -0.146 -3.236 -12.059 1.00 78.94 92 GLU A O 1
ATOM 687 N N . PRO A 1 93 ? -2.269 -2.476 -12.034 1.00 78.31 93 PRO A N 1
ATOM 688 C CA . PRO A 1 93 ? -2.740 -3.380 -10.978 1.00 78.31 93 PRO A CA 1
ATOM 689 C C . PRO A 1 93 ? -2.350 -4.839 -11.216 1.00 78.31 93 PRO A C 1
ATOM 691 O O . PRO A 1 93 ? -2.088 -5.587 -10.274 1.00 78.31 93 PRO A O 1
ATOM 694 N N . ARG A 1 94 ? -2.260 -5.249 -12.486 1.00 81.06 94 ARG A N 1
ATOM 695 C CA . ARG A 1 94 ? -1.933 -6.610 -12.918 1.00 81.06 94 ARG A CA 1
ATOM 696 C C . ARG A 1 94 ? -0.547 -7.077 -12.486 1.00 81.06 94 ARG A C 1
ATOM 698 O O . ARG A 1 94 ? -0.421 -8.268 -12.202 1.00 81.06 94 ARG A O 1
ATOM 705 N N . HIS A 1 95 ? 0.430 -6.182 -12.356 1.00 89.69 95 HIS A N 1
ATOM 706 C CA . HIS A 1 95 ? 1.800 -6.539 -11.975 1.00 89.69 95 HIS A CA 1
ATOM 707 C C . HIS A 1 95 ? 1.966 -6.794 -10.475 1.00 89.69 95 HIS A C 1
ATOM 709 O O . HIS A 1 95 ? 2.973 -7.366 -10.077 1.00 89.69 95 HIS A O 1
ATOM 715 N N . LEU A 1 96 ? 0.995 -6.412 -9.638 1.00 93.12 96 LEU A N 1
ATOM 716 C CA . LEU A 1 96 ? 1.006 -6.731 -8.213 1.00 93.12 96 LEU A CA 1
ATOM 717 C C . LEU A 1 96 ? 0.797 -8.241 -8.018 1.00 93.12 96 LEU A C 1
ATOM 719 O O . LEU A 1 96 ? -0.278 -8.766 -8.336 1.00 93.12 96 LEU A O 1
ATOM 723 N N . VAL A 1 97 ? 1.817 -8.936 -7.510 1.00 95.06 97 VAL A N 1
ATOM 724 C CA . VAL A 1 97 ? 1.822 -10.405 -7.358 1.00 95.06 97 VAL A CA 1
ATOM 725 C C . VAL A 1 97 ? 1.653 -10.863 -5.915 1.00 95.06 97 VAL A C 1
ATOM 727 O O . VAL A 1 97 ? 1.194 -11.979 -5.683 1.00 95.06 97 VAL A O 1
ATOM 730 N N . ARG A 1 98 ? 1.995 -10.015 -4.939 1.00 96.06 98 ARG A N 1
ATOM 731 C CA . ARG A 1 98 ? 1.863 -10.342 -3.516 1.00 96.06 98 ARG A CA 1
ATOM 732 C C . ARG A 1 98 ? 1.681 -9.090 -2.675 1.00 96.06 98 ARG A C 1
ATOM 734 O O . ARG A 1 98 ? 2.283 -8.055 -2.955 1.00 96.06 98 ARG A O 1
ATOM 741 N N . VAL A 1 99 ? 0.877 -9.230 -1.629 1.00 97.62 99 VAL A N 1
ATOM 742 C CA . VAL A 1 99 ? 0.670 -8.220 -0.597 1.00 97.62 99 VAL A CA 1
ATOM 743 C C . VAL A 1 99 ? 0.791 -8.908 0.754 1.00 97.62 99 VAL A C 1
ATOM 745 O O . VAL A 1 99 ? 0.102 -9.900 0.987 1.00 97.62 99 VAL A O 1
ATOM 748 N N . ASP A 1 100 ? 1.651 -8.392 1.623 1.00 97.88 100 ASP A N 1
ATOM 749 C CA . ASP A 1 100 ? 1.782 -8.832 3.011 1.00 97.88 100 ASP A CA 1
ATOM 750 C C . ASP A 1 100 ? 1.418 -7.677 3.950 1.00 97.88 100 ASP A C 1
ATOM 752 O O . ASP A 1 100 ? 1.862 -6.541 3.753 1.00 97.88 100 ASP A O 1
ATOM 756 N N . THR A 1 101 ? 0.617 -7.979 4.966 1.00 96.44 101 THR A N 1
ATOM 757 C CA . THR A 1 101 ? 0.319 -7.094 6.096 1.00 96.44 101 THR A CA 1
ATOM 758 C C . THR A 1 101 ? 0.987 -7.641 7.361 1.00 96.44 101 THR A C 1
ATOM 760 O O . THR A 1 101 ? 1.659 -8.674 7.321 1.00 96.44 101 THR A O 1
ATOM 763 N N . GLU A 1 102 ? 0.802 -6.967 8.496 1.00 94.06 102 GLU A N 1
ATOM 764 C CA . GLU A 1 102 ? 1.234 -7.475 9.809 1.00 94.06 102 GLU A CA 1
ATOM 765 C C . GLU A 1 102 ? 0.621 -8.850 10.125 1.00 94.06 102 GLU A C 1
ATOM 767 O O . GLU A 1 102 ? 1.248 -9.697 10.753 1.00 94.06 102 GLU A O 1
ATOM 772 N N . GLU A 1 103 ? -0.601 -9.090 9.646 1.00 92.81 103 GLU A N 1
ATOM 773 C CA . GLU A 1 103 ? -1.343 -10.338 9.829 1.00 92.81 103 GLU A CA 1
ATOM 774 C C . GLU A 1 103 ? -0.928 -11.444 8.835 1.00 92.81 103 GLU A C 1
ATOM 776 O O . GLU A 1 103 ? -1.423 -12.570 8.911 1.00 92.81 103 GLU A O 1
ATOM 781 N N . GLY A 1 104 ? -0.012 -11.143 7.910 1.00 96.25 104 GLY A N 1
ATOM 782 C CA . GLY A 1 104 ? 0.534 -12.081 6.934 1.00 96.25 104 GLY A CA 1
ATOM 783 C C . GLY A 1 104 ? 0.138 -11.788 5.486 1.00 96.25 104 GLY A C 1
ATOM 784 O O . GLY A 1 104 ? -0.345 -10.713 5.131 1.00 96.25 104 GLY A O 1
ATOM 785 N N . ALA A 1 105 ? 0.396 -12.761 4.612 1.00 97.38 105 ALA A N 1
ATOM 786 C CA . ALA A 1 105 ? 0.125 -12.632 3.185 1.00 97.38 105 ALA A CA 1
ATOM 787 C C . ALA A 1 105 ? -1.383 -12.649 2.895 1.00 97.38 105 ALA A C 1
ATOM 789 O O . ALA A 1 105 ? -2.117 -13.502 3.401 1.00 97.38 105 ALA A O 1
ATOM 790 N N . LEU A 1 106 ? -1.844 -11.765 2.007 1.00 96.94 106 LEU A N 1
ATOM 791 C CA . LEU A 1 106 ? -3.203 -11.862 1.482 1.00 96.94 106 LEU A CA 1
ATOM 792 C C . LEU A 1 106 ? -3.363 -13.149 0.664 1.00 96.94 106 LEU A C 1
ATOM 794 O O . LEU A 1 106 ? -2.483 -13.529 -0.111 1.00 96.94 106 LEU A O 1
ATOM 798 N N . SER A 1 107 ? -4.527 -13.789 0.786 1.00 97.31 107 SER A N 1
ATOM 799 C CA . SER A 1 107 ? -4.871 -14.934 -0.057 1.00 97.31 107 SER A CA 1
ATOM 800 C C . SER A 1 107 ? -4.964 -14.527 -1.530 1.00 97.31 107 SER A C 1
ATOM 802 O O . SER A 1 107 ? -5.316 -13.389 -1.858 1.00 97.31 107 SER A O 1
ATOM 804 N N . SER A 1 108 ? -4.718 -15.474 -2.438 1.00 95.62 108 SER A N 1
ATOM 805 C CA . SER A 1 108 ? -4.807 -15.234 -3.886 1.00 95.62 108 SER A CA 1
ATOM 806 C C . SER A 1 108 ? -6.187 -14.721 -4.307 1.00 95.62 108 SER A C 1
ATOM 808 O O . SER A 1 108 ? -6.278 -13.836 -5.154 1.00 95.62 108 SER A O 1
ATOM 810 N N . ALA A 1 109 ? -7.256 -15.217 -3.672 1.00 96.94 109 ALA A N 1
ATOM 811 C CA . ALA A 1 109 ? -8.615 -14.738 -3.907 1.00 96.94 109 ALA A CA 1
ATOM 812 C C . ALA A 1 109 ? -8.771 -13.267 -3.493 1.00 96.94 109 ALA A 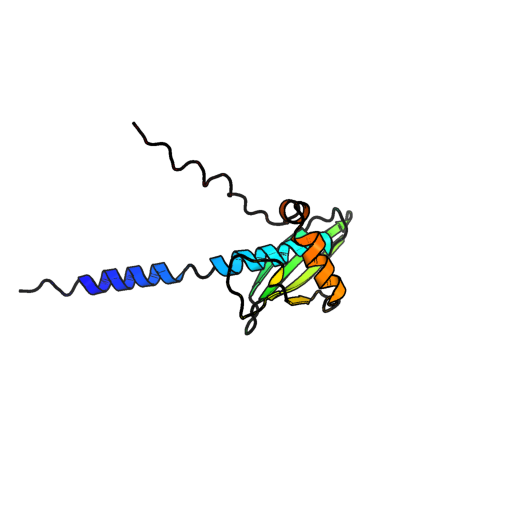C 1
ATOM 814 O O . ALA A 1 109 ? -9.220 -12.448 -4.294 1.00 96.94 109 ALA A O 1
ATOM 815 N N . ARG A 1 110 ? -8.342 -12.897 -2.278 1.00 95.69 110 ARG A N 1
ATOM 816 C CA . ARG A 1 110 ? -8.429 -11.510 -1.796 1.00 95.69 110 ARG A CA 1
ATOM 817 C C . ARG A 1 110 ? -7.610 -10.563 -2.668 1.00 95.69 110 ARG A C 1
ATOM 819 O O . ARG A 1 110 ? -8.096 -9.491 -3.014 1.00 95.69 110 ARG A O 1
ATOM 826 N N . LEU A 1 111 ? -6.411 -10.980 -3.078 1.00 96.19 111 LEU A N 1
ATOM 827 C CA . LEU A 1 111 ? -5.578 -10.212 -4.000 1.00 96.19 111 LEU A CA 1
ATOM 828 C C . LEU A 1 111 ? -6.252 -10.026 -5.369 1.00 96.19 111 LEU A C 1
ATOM 830 O O . LEU A 1 111 ? -6.205 -8.933 -5.928 1.00 96.19 111 LEU A O 1
ATOM 834 N N . TYR A 1 112 ? -6.907 -11.062 -5.900 1.00 94.69 112 TYR A N 1
ATOM 835 C CA . TYR A 1 112 ? -7.658 -10.963 -7.151 1.00 94.69 112 TYR A CA 1
ATOM 836 C C . TYR A 1 112 ? -8.795 -9.938 -7.056 1.00 94.69 112 TYR A C 1
ATOM 838 O O . TYR A 1 112 ? -8.878 -9.044 -7.901 1.00 94.69 112 TYR A O 1
ATOM 846 N N . PHE A 1 113 ? -9.629 -10.016 -6.012 1.00 94.75 113 PHE A N 1
ATOM 847 C CA . PHE A 1 113 ? -10.725 -9.062 -5.813 1.00 94.75 113 PHE A CA 1
ATOM 848 C C . PHE A 1 113 ? -10.208 -7.628 -5.660 1.00 94.75 113 PHE A C 1
ATOM 850 O O . PHE A 1 113 ? -10.730 -6.706 -6.284 1.00 94.75 113 PHE A O 1
ATOM 857 N N . LEU A 1 114 ? -9.131 -7.45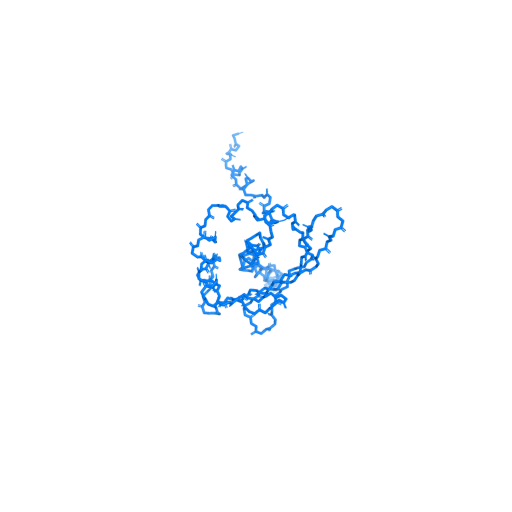2 -4.896 1.00 94.44 114 LEU A N 1
ATOM 858 C CA . LEU A 1 114 ? -8.483 -6.161 -4.692 1.00 94.44 114 LEU A CA 1
ATOM 859 C C . LEU A 1 114 ? -7.998 -5.543 -6.012 1.00 94.44 114 LEU A C 1
ATOM 861 O O . LEU A 1 114 ? -8.244 -4.371 -6.284 1.00 94.44 114 LEU A O 1
ATOM 865 N N . LYS A 1 115 ? -7.356 -6.338 -6.872 1.00 93.94 115 LYS A N 1
ATOM 866 C CA . LYS A 1 115 ? -6.910 -5.876 -8.192 1.00 93.94 115 LYS A CA 1
ATOM 867 C C . LYS A 1 115 ? -8.093 -5.511 -9.086 1.00 93.94 115 LYS A C 1
ATOM 869 O O . LYS A 1 115 ? -8.093 -4.441 -9.679 1.00 93.94 115 LYS A O 1
ATOM 874 N N . ARG A 1 116 ? -9.097 -6.387 -9.160 1.00 93.25 116 ARG A N 1
ATOM 875 C CA . ARG A 1 116 ? -10.182 -6.286 -10.144 1.00 93.25 116 ARG A CA 1
ATOM 876 C C . ARG A 1 116 ? -11.237 -5.236 -9.812 1.00 93.25 116 ARG A C 1
ATOM 878 O O . ARG A 1 116 ? -11.791 -4.642 -10.733 1.00 93.25 116 ARG A O 1
ATOM 885 N N . PHE A 1 117 ? -11.563 -5.077 -8.531 1.00 93.19 117 PHE A N 1
ATOM 886 C CA . PHE A 1 1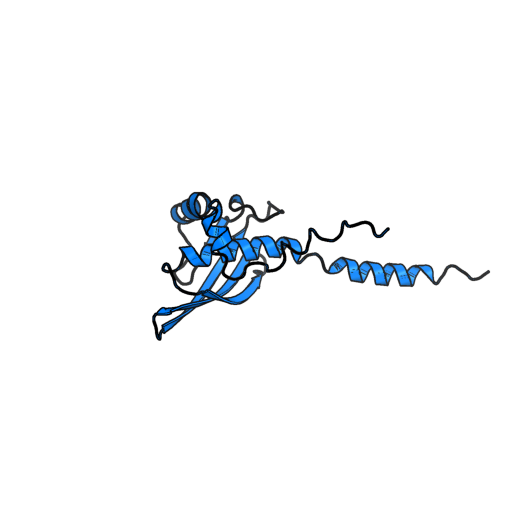17 ? -12.710 -4.276 -8.095 1.00 93.19 117 PHE A CA 1
ATOM 887 C C . PHE A 1 117 ? -12.313 -3.013 -7.346 1.00 93.19 117 PHE A C 1
ATOM 889 O O . PHE A 1 117 ? -13.054 -2.040 -7.397 1.00 93.19 117 PHE A O 1
ATOM 896 N N . TRP A 1 118 ? -11.159 -3.007 -6.677 1.00 93.19 118 TRP A N 1
ATOM 897 C CA . TRP A 1 118 ? -10.681 -1.814 -5.990 1.00 93.19 118 TRP A CA 1
ATOM 898 C C . TRP A 1 118 ? -9.713 -1.011 -6.859 1.00 93.19 118 TRP A C 1
ATOM 900 O O . TRP A 1 118 ? -10.024 0.121 -7.213 1.00 93.19 118 TRP A O 1
ATOM 910 N N . LEU A 1 119 ? -8.576 -1.589 -7.262 1.00 92.25 119 LEU A N 1
ATOM 911 C CA . LEU A 1 119 ? -7.525 -0.840 -7.972 1.00 92.25 119 LEU A CA 1
ATOM 912 C C . LEU A 1 119 ? -7.924 -0.364 -9.374 1.00 92.25 119 LEU A C 1
ATOM 914 O O . LEU A 1 119 ? -7.373 0.617 -9.860 1.00 92.25 119 LEU A O 1
ATOM 918 N N . GLU A 1 120 ? -8.873 -1.039 -10.016 1.00 90.88 120 GLU A N 1
ATOM 919 C CA . GLU A 1 120 ? -9.449 -0.611 -11.298 1.00 90.88 120 GLU A CA 1
ATOM 920 C C . GLU A 1 120 ? -10.623 0.379 -11.124 1.00 90.88 120 GLU A C 1
ATOM 922 O O . GLU A 1 120 ? -11.180 0.847 -12.115 1.00 90.88 120 GLU A O 1
ATOM 927 N N . SER A 1 121 ? -11.014 0.713 -9.886 1.00 90.75 121 SER A N 1
ATOM 928 C CA . SER A 1 121 ? -12.115 1.645 -9.614 1.00 90.75 121 SER A CA 1
ATOM 929 C C . SER A 1 121 ? -11.655 3.111 -9.579 1.00 90.75 121 SER A C 1
ATOM 931 O O . SER A 1 121 ? -10.536 3.400 -9.143 1.00 90.75 121 SER A O 1
ATOM 933 N N . PRO A 1 122 ? -12.535 4.072 -9.927 1.00 87.50 122 PRO A N 1
ATOM 934 C CA . PRO A 1 122 ? -12.259 5.497 -9.724 1.00 87.50 122 PRO A CA 1
ATOM 935 C C . PRO A 1 122 ? -12.031 5.858 -8.248 1.00 87.50 122 PRO A C 1
ATOM 937 O O . PRO A 1 122 ? -11.217 6.729 -7.944 1.00 87.50 122 PRO A O 1
ATOM 940 N N . GLY A 1 123 ? -12.718 5.156 -7.337 1.00 86.44 123 GLY A N 1
ATOM 941 C CA . GLY A 1 123 ? -12.656 5.397 -5.895 1.00 86.44 123 GLY A CA 1
ATOM 942 C C . GLY A 1 123 ? -11.260 5.198 -5.306 1.00 86.44 123 GLY A C 1
ATOM 943 O O . GLY A 1 123 ? -10.865 5.939 -4.407 1.00 86.44 123 GLY A O 1
ATOM 944 N N . ALA A 1 124 ? -10.474 4.267 -5.856 1.00 88.50 124 ALA A N 1
ATOM 945 C CA . ALA A 1 124 ? -9.098 4.064 -5.418 1.00 88.50 124 ALA A CA 1
ATOM 946 C C . ALA A 1 124 ? -8.249 5.324 -5.627 1.00 88.50 124 ALA A C 1
ATOM 948 O O . ALA A 1 124 ? -7.574 5.764 -4.700 1.00 88.50 124 ALA A O 1
ATOM 949 N N . ALA A 1 125 ? -8.314 5.942 -6.810 1.00 86.50 125 ALA A N 1
ATOM 950 C CA . ALA A 1 125 ? -7.512 7.124 -7.125 1.00 86.50 125 ALA A CA 1
ATOM 951 C C . ALA A 1 125 ? -7.861 8.329 -6.237 1.00 86.50 125 ALA A C 1
ATOM 953 O O . ALA A 1 125 ? -6.961 9.059 -5.828 1.00 86.50 125 ALA A O 1
ATOM 954 N N . THR A 1 126 ? -9.144 8.519 -5.916 1.00 87.88 126 THR A N 1
ATOM 955 C CA . THR A 1 126 ? -9.605 9.599 -5.026 1.00 87.88 126 THR A CA 1
ATOM 956 C C . THR A 1 126 ? -9.283 9.346 -3.557 1.00 87.88 126 THR A C 1
ATOM 958 O O . THR A 1 126 ? -9.199 10.291 -2.782 1.00 87.88 126 THR A O 1
ATOM 961 N N . ALA A 1 127 ? -9.100 8.082 -3.172 1.00 87.81 127 ALA A N 1
ATOM 962 C CA . ALA A 1 127 ? -8.766 7.677 -1.812 1.00 87.81 127 ALA A CA 1
ATOM 963 C C . ALA A 1 127 ? -7.249 7.551 -1.573 1.00 87.81 127 ALA A C 1
ATOM 965 O O . ALA A 1 127 ? -6.840 7.049 -0.527 1.00 87.81 127 ALA A O 1
ATOM 966 N N . ASP A 1 128 ? -6.401 7.970 -2.521 1.00 89.75 128 ASP A N 1
ATOM 967 C CA . ASP A 1 128 ? -4.946 7.952 -2.347 1.00 89.75 128 ASP A CA 1
ATOM 968 C C . ASP A 1 128 ? -4.549 8.801 -1.119 1.00 89.75 128 ASP A C 1
ATOM 970 O O . ASP A 1 128 ? -4.810 10.003 -1.113 1.00 89.75 128 ASP A O 1
ATOM 974 N N . PRO A 1 129 ? -3.901 8.229 -0.083 1.00 87.12 129 PRO A N 1
ATOM 975 C CA . PRO A 1 129 ? -3.540 8.968 1.130 1.00 87.12 129 PRO A CA 1
ATOM 976 C C . PRO A 1 129 ? -2.358 9.937 0.943 1.00 87.12 129 PRO A C 1
ATOM 978 O O . PRO A 1 129 ? -2.008 10.662 1.873 1.00 87.12 129 PRO A O 1
ATOM 981 N N . ALA A 1 130 ? -1.710 9.953 -0.227 1.00 85.50 130 ALA A N 1
ATOM 982 C CA . ALA A 1 130 ? -0.706 10.961 -0.575 1.00 85.50 130 ALA A CA 1
ATOM 983 C C . ALA A 1 130 ? -0.825 11.365 -2.060 1.00 85.50 130 ALA A C 1
ATOM 985 O O . ALA A 1 130 ? 0.069 11.060 -2.863 1.00 85.50 130 ALA A O 1
ATOM 986 N N . PRO A 1 131 ? -1.930 12.023 -2.456 1.00 75.44 131 PRO A N 1
ATOM 987 C CA . PRO A 1 131 ? -2.154 12.382 -3.847 1.00 75.44 131 PRO A CA 1
ATOM 988 C C . PRO A 1 131 ? -1.035 13.317 -4.317 1.00 75.44 131 PRO A C 1
ATOM 990 O O . PRO A 1 131 ? -0.595 14.209 -3.589 1.00 75.44 131 PRO A O 1
ATOM 993 N N . ILE A 1 132 ? -0.536 13.095 -5.533 1.00 65.25 132 ILE A N 1
ATOM 994 C CA . ILE A 1 132 ? 0.491 13.960 -6.118 1.00 65.25 132 ILE A CA 1
ATOM 995 C C . ILE A 1 132 ? -0.188 15.303 -6.412 1.00 65.25 132 ILE A C 1
ATOM 997 O O . ILE A 1 132 ? -1.049 15.371 -7.284 1.00 65.25 132 ILE A O 1
ATOM 1001 N N . ALA A 1 133 ? 0.164 16.352 -5.669 1.00 51.59 133 ALA A N 1
ATOM 1002 C CA . ALA A 1 133 ? -0.567 17.621 -5.670 1.00 51.59 133 ALA A CA 1
ATOM 1003 C C . ALA A 1 133 ? -0.517 18.412 -6.999 1.00 51.59 133 ALA A C 1
ATOM 1005 O O . ALA A 1 133 ? -1.263 19.371 -7.153 1.00 51.59 133 ALA A O 1
ATOM 1006 N N . ASN A 1 134 ? 0.295 18.010 -7.987 1.00 44.09 134 ASN A N 1
ATOM 1007 C CA . ASN A 1 134 ? 0.649 18.871 -9.124 1.00 44.09 134 ASN A CA 1
ATOM 1008 C C . ASN A 1 134 ? 0.402 18.217 -10.501 1.00 44.09 134 ASN A C 1
ATOM 1010 O O . ASN A 1 134 ? 1.263 18.265 -11.375 1.00 44.09 134 ASN A O 1
ATOM 1014 N N . ALA A 1 135 ? -0.752 17.580 -10.724 1.00 52.25 135 ALA A N 1
ATOM 1015 C CA . ALA A 1 135 ? -1.150 17.165 -12.083 1.00 52.25 135 ALA A CA 1
ATOM 1016 C C . ALA A 1 135 ? -1.751 18.324 -12.908 1.00 52.25 135 ALA A C 1
ATOM 1018 O O . ALA A 1 135 ? -1.765 18.263 -14.135 1.00 52.25 135 ALA A O 1
ATOM 1019 N N . SER A 1 136 ? -2.211 19.390 -12.245 1.00 42.53 136 SER A N 1
ATOM 1020 C CA . SER A 1 136 ? -2.840 20.547 -12.897 1.00 42.53 136 SER A CA 1
ATOM 1021 C C . SER A 1 136 ? -1.844 21.599 -13.406 1.00 42.53 136 SER A C 1
ATOM 1023 O O . SER A 1 136 ? -2.200 22.385 -14.272 1.00 42.53 136 SER A O 1
ATOM 1025 N N . GLU A 1 137 ? -0.590 21.602 -12.941 1.00 44.25 137 GLU A N 1
ATOM 1026 C CA . GLU A 1 137 ? 0.418 22.620 -13.312 1.00 44.25 137 GLU A CA 1
ATOM 1027 C C . GLU A 1 137 ? 1.100 22.338 -14.670 1.00 44.25 137 GLU A C 1
ATOM 1029 O O . GLU A 1 137 ? 1.762 23.195 -15.245 1.00 44.25 137 GLU A O 1
ATOM 1034 N N . VAL A 1 138 ? 0.907 21.143 -15.244 1.00 52.84 138 VAL A N 1
ATOM 1035 C CA . VAL A 1 138 ? 1.548 20.731 -16.512 1.00 52.84 138 VAL A CA 1
ATOM 1036 C C . VAL A 1 13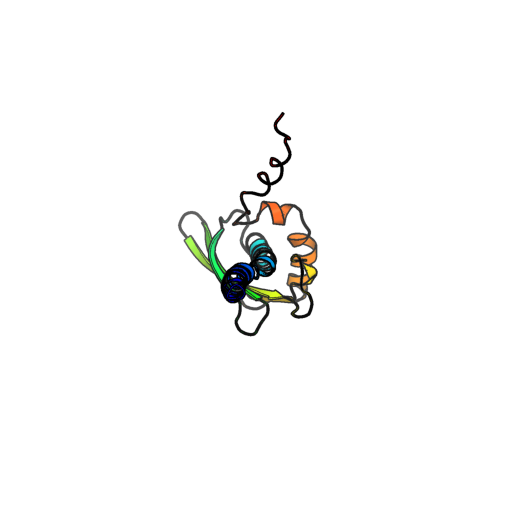8 ? 0.809 21.263 -17.756 1.00 52.84 138 VAL A C 1
ATOM 1038 O O . VAL A 1 138 ? 1.329 21.179 -18.865 1.00 52.84 138 VAL A O 1
ATOM 1041 N N . THR A 1 139 ? -0.370 21.877 -17.599 1.00 52.31 139 THR A N 1
ATOM 1042 C CA . THR A 1 139 ? -1.158 22.442 -18.717 1.00 52.31 139 THR A CA 1
ATOM 1043 C C . THR A 1 139 ? -1.154 23.976 -18.711 1.00 52.31 139 THR A C 1
ATOM 1045 O O . THR A 1 139 ? -2.153 24.598 -19.030 1.00 52.31 139 THR A O 1
ATOM 1048 N N . GLU A 1 140 ? -0.053 24.631 -18.338 1.00 46.59 140 GLU A N 1
ATOM 1049 C CA . GLU A 1 140 ? 0.067 26.092 -18.521 1.00 46.59 140 GLU A CA 1
ATOM 1050 C C . GLU A 1 140 ? 1.470 26.516 -18.983 1.00 46.59 140 GLU A C 1
ATOM 1052 O O . GLU A 1 140 ? 1.973 27.583 -18.663 1.00 46.59 140 GLU A O 1
ATOM 1057 N N . ILE A 1 141 ? 2.130 25.670 -19.780 1.00 54.81 141 ILE A N 1
ATOM 1058 C CA . ILE A 1 141 ? 3.369 26.021 -20.495 1.00 54.81 141 ILE A CA 1
ATOM 1059 C C . ILE A 1 141 ? 3.114 25.827 -21.993 1.00 54.81 141 ILE A C 1
ATOM 1061 O O . ILE A 1 141 ? 3.721 25.000 -22.665 1.00 54.81 141 ILE A O 1
ATOM 1065 N N . SER A 1 142 ? 2.103 26.514 -22.520 1.00 56.28 142 SER A N 1
ATOM 1066 C CA . SER A 1 142 ? 1.824 26.620 -23.961 1.00 56.28 142 SER A CA 1
ATOM 1067 C C . SER A 1 142 ? 0.969 27.858 -24.239 1.00 56.28 142 SER A C 1
ATOM 1069 O O . SER A 1 142 ? -0.055 27.781 -24.906 1.00 56.28 142 SER A O 1
ATOM 1071 N N . ALA A 1 143 ? 1.372 29.014 -23.715 1.00 51.19 143 ALA A N 1
ATOM 1072 C CA . ALA A 1 143 ? 0.928 30.294 -24.255 1.00 51.19 143 ALA A CA 1
ATOM 1073 C C . ALA A 1 143 ? 2.136 30.939 -24.958 1.00 51.19 143 ALA A C 1
ATOM 1075 O O . ALA A 1 143 ? 3.143 31.198 -24.295 1.00 51.19 143 ALA A O 1
ATOM 1076 N N . PRO A 1 144 ? 2.100 31.150 -26.286 1.00 47.91 144 PRO A N 1
ATOM 1077 C CA . PRO A 1 144 ? 3.146 31.897 -26.968 1.00 47.91 144 PRO A CA 1
ATOM 1078 C C . PRO A 1 144 ? 3.051 33.359 -26.520 1.00 47.91 144 PRO A C 1
ATOM 1080 O O . PRO A 1 144 ? 1.990 33.971 -26.634 1.00 47.91 144 PRO A O 1
ATOM 1083 N N . GLN A 1 145 ? 4.139 33.922 -25.992 1.00 47.66 145 GLN A N 1
ATOM 1084 C CA . GLN A 1 145 ? 4.210 35.367 -25.786 1.00 47.66 145 GLN A CA 1
ATOM 1085 C C . GLN A 1 145 ? 4.292 36.045 -27.159 1.00 47.66 145 GLN A C 1
ATOM 1087 O O . GLN A 1 145 ? 5.207 35.755 -27.933 1.00 47.66 145 GLN A O 1
ATOM 1092 N N . GLN A 1 146 ? 3.304 36.891 -27.460 1.00 54.44 146 GLN A N 1
ATOM 1093 C CA . GLN A 1 146 ? 3.408 37.926 -28.491 1.00 54.44 146 GLN A CA 1
ATOM 1094 C C . GLN A 1 146 ? 4.145 39.138 -27.931 1.00 54.44 146 GLN A C 1
ATOM 1096 O O . GLN A 1 146 ? 3.922 39.453 -26.739 1.00 54.44 146 GLN A O 1
#